Protein AF-A0A7I7MRE1-F1 (afdb_monomer_lite)

Sequence (104 aa):
MRRVVDHVVEHLAAIGVEHIFGVDGANMEDRFDAAHFQSSITAVLAKHEFSAATMADGYGRSGVGPESGLGVVAATSGGGALNPVAGLGESPASTVVASAAGFA

Radius of gyration: 12.89 Å; chains: 1; bounding box: 34×21×40 Å

Organism: NCBI:txid398694

Secondary structure (DSSP, 8-state):
---HHHHHHHHHHHTT--EEEEE--TT-HHHHHHHHT-TT-EEEEESSHHHHHHHHHHHHHHT-SSS----EEEE-STHHHHTTHHHHTT-SS-EEEE------

pLDDT: mean 72.81, std 14.48, range [30.94, 89.06]

Foldseek 3Di:
DDDPLLVVLVVCVVVPAAEEFEADDPLCVVNCVSQVPVPSHDYHHDNAQCVSLLVLQCQQVVCPDPDRHQREYEFEPDPRVVRNCVSCVPHPGYDYDYDHPPDD

Structure (mmCIF, N/CA/C/O backbone):
data_AF-A0A7I7MRE1-F1
#
_entry.id   AF-A0A7I7MRE1-F1
#
loop_
_atom_site.group_PDB
_atom_site.id
_atom_site.type_symbol
_atom_site.label_atom_id
_atom_site.label_alt_id
_atom_site.label_comp_id
_atom_site.label_asym_id
_atom_site.label_entity_id
_atom_site.label_seq_id
_atom_site.pdbx_PDB_ins_code
_atom_site.Cartn_x
_atom_site.Cartn_y
_atom_site.Cartn_z
_atom_site.occupancy
_atom_site.B_iso_or_equiv
_atom_site.auth_seq_id
_atom_site.auth_comp_id
_atom_site.auth_asym_id
_atom_site.auth_atom_id
_atom_site.pdbx_PDB_model_num
ATOM 1 N N . MET A 1 1 ? -19.748 -8.058 -14.086 1.00 59.38 1 MET A N 1
ATOM 2 C CA . MET A 1 1 ? -18.842 -9.194 -13.807 1.00 59.38 1 MET A CA 1
ATOM 3 C C . MET A 1 1 ? -17.829 -8.704 -12.789 1.00 59.38 1 MET A C 1
ATOM 5 O O . MET A 1 1 ? -17.352 -7.595 -12.981 1.00 59.38 1 MET A O 1
ATOM 9 N N . ARG A 1 2 ? -17.574 -9.439 -11.698 1.00 71.00 2 ARG A N 1
ATOM 10 C CA . ARG A 1 2 ? -16.545 -9.045 -10.719 1.00 71.00 2 ARG A CA 1
ATOM 11 C C . ARG A 1 2 ? -15.157 -9.249 -11.323 1.00 71.00 2 ARG A C 1
ATOM 13 O O . ARG A 1 2 ? -14.913 -10.289 -11.935 1.00 71.00 2 ARG A O 1
ATOM 20 N N . ARG A 1 3 ? -14.282 -8.257 -11.174 1.00 81.69 3 ARG A N 1
ATOM 21 C CA . ARG A 1 3 ? -12.880 -8.309 -11.598 1.00 81.69 3 ARG A CA 1
ATOM 22 C C . ARG A 1 3 ? -12.051 -8.980 -10.504 1.00 81.69 3 ARG A C 1
ATOM 24 O O . ARG A 1 3 ? -12.391 -8.922 -9.325 1.00 81.69 3 ARG A O 1
ATOM 31 N N . VAL A 1 4 ? -10.910 -9.560 -10.877 1.00 80.88 4 VAL A N 1
ATOM 32 C CA . VAL A 1 4 ? -9.952 -10.134 -9.909 1.00 80.88 4 VAL A CA 1
ATOM 33 C C . VAL A 1 4 ? -9.538 -9.100 -8.857 1.00 80.88 4 VAL A C 1
ATOM 35 O O . VAL A 1 4 ? -9.392 -9.433 -7.685 1.00 80.88 4 VAL A O 1
ATOM 38 N N . VAL A 1 5 ? -9.406 -7.835 -9.259 1.00 78.56 5 VAL A N 1
ATOM 39 C CA . VAL A 1 5 ? -9.032 -6.743 -8.358 1.00 78.56 5 VAL A CA 1
ATOM 40 C C . VAL A 1 5 ? -10.065 -6.483 -7.259 1.00 78.56 5 VAL A C 1
ATOM 42 O O . VAL A 1 5 ? -9.668 -6.212 -6.130 1.00 78.56 5 VAL A O 1
ATOM 45 N N . ASP A 1 6 ? -11.359 -6.660 -7.539 1.00 83.25 6 ASP A N 1
ATOM 46 C CA . ASP A 1 6 ? -12.418 -6.457 -6.544 1.00 83.25 6 ASP A CA 1
ATOM 47 C C . ASP A 1 6 ? -12.274 -7.494 -5.411 1.00 83.25 6 ASP A C 1
ATOM 49 O O . ASP A 1 6 ? -12.348 -7.163 -4.231 1.00 83.25 6 ASP A O 1
ATOM 53 N N . HIS A 1 7 ? -11.944 -8.744 -5.763 1.00 84.25 7 HIS A N 1
ATOM 54 C CA . HIS A 1 7 ? -11.671 -9.807 -4.790 1.00 84.25 7 HIS A CA 1
ATOM 55 C C . HIS A 1 7 ? -10.412 -9.553 -3.952 1.00 84.25 7 HIS A C 1
ATOM 57 O O . HIS A 1 7 ? -10.395 -9.875 -2.765 1.00 84.25 7 HIS A O 1
ATOM 63 N N . VAL A 1 8 ? -9.363 -8.979 -4.550 1.00 83.69 8 VAL A N 1
ATOM 64 C CA . VAL A 1 8 ? -8.140 -8.611 -3.820 1.00 83.69 8 VAL A CA 1
ATOM 65 C C . VAL A 1 8 ? -8.442 -7.512 -2.804 1.00 83.69 8 VAL A C 1
ATOM 67 O O . VAL A 1 8 ? -8.089 -7.657 -1.638 1.00 83.69 8 VAL A O 1
ATOM 70 N N . VAL A 1 9 ? -9.133 -6.448 -3.219 1.00 83.94 9 VAL A N 1
ATOM 71 C CA . VAL A 1 9 ? -9.500 -5.325 -2.342 1.00 83.94 9 VAL A CA 1
ATOM 72 C C . VAL A 1 9 ? -10.414 -5.789 -1.203 1.00 83.94 9 VAL A C 1
ATOM 74 O O . VAL A 1 9 ? -10.188 -5.429 -0.051 1.00 83.94 9 VAL A O 1
ATOM 77 N N . GLU A 1 10 ? -11.395 -6.649 -1.480 1.00 87.94 10 GLU A N 1
ATOM 78 C CA . GLU A 1 10 ? -12.259 -7.233 -0.445 1.00 87.94 10 GLU A CA 1
ATOM 79 C C . GLU A 1 10 ? -11.496 -8.095 0.560 1.00 87.94 10 GLU A C 1
ATOM 81 O O . GLU A 1 10 ? -11.765 -8.020 1.758 1.00 87.94 10 GLU A O 1
ATOM 86 N N . HIS A 1 11 ? -10.538 -8.899 0.098 1.00 86.69 11 HIS A N 1
ATOM 87 C CA . HIS A 1 11 ? -9.731 -9.713 0.999 1.00 86.69 11 HIS A CA 1
ATOM 88 C C . HIS A 1 11 ? -8.833 -8.850 1.891 1.00 86.69 11 HIS A C 1
ATOM 90 O O . HIS A 1 11 ? -8.763 -9.098 3.091 1.00 86.69 11 HIS A O 1
ATOM 96 N N . LEU A 1 12 ? -8.198 -7.816 1.325 1.00 84.62 12 LEU A N 1
ATOM 97 C CA . LEU A 1 12 ? -7.398 -6.851 2.085 1.00 84.62 12 LEU A CA 1
ATOM 98 C C . LEU A 1 12 ? -8.248 -6.150 3.156 1.00 84.62 12 LEU A C 1
ATOM 100 O O . LEU A 1 12 ? -7.835 -6.072 4.310 1.00 84.62 12 LEU A O 1
ATOM 104 N N . ALA A 1 13 ? -9.465 -5.727 2.807 1.00 86.25 13 ALA A N 1
ATOM 105 C CA . ALA A 1 13 ? -10.397 -5.134 3.763 1.00 86.25 13 ALA A CA 1
ATOM 106 C C . ALA A 1 13 ? -10.761 -6.117 4.889 1.00 86.25 13 ALA A C 1
ATOM 108 O O . ALA A 1 13 ? -10.780 -5.746 6.059 1.00 86.25 13 ALA A O 1
ATOM 109 N N . ALA A 1 14 ? -11.010 -7.386 4.549 1.00 88.12 14 ALA A N 1
ATOM 110 C CA . ALA A 1 14 ? -11.378 -8.418 5.516 1.00 88.12 14 ALA A CA 1
ATOM 111 C C . ALA A 1 14 ? -10.265 -8.743 6.527 1.00 88.12 14 ALA A C 1
ATOM 113 O O . ALA A 1 14 ? -10.573 -9.161 7.641 1.00 88.12 14 ALA A O 1
ATOM 114 N N . ILE A 1 15 ? -8.992 -8.549 6.162 1.00 85.06 15 ILE A N 1
ATOM 115 C CA . ILE A 1 15 ? -7.843 -8.728 7.067 1.00 85.06 15 ILE A CA 1
ATOM 116 C C . ILE A 1 15 ? -7.445 -7.434 7.800 1.00 85.06 15 ILE A C 1
ATOM 118 O O . ILE A 1 15 ? -6.396 -7.400 8.436 1.00 85.06 15 ILE A O 1
ATOM 122 N N . GLY A 1 16 ? -8.261 -6.377 7.709 1.00 83.62 16 GLY A N 1
ATOM 123 C CA . GLY A 1 16 ? -8.054 -5.126 8.443 1.00 83.62 16 GLY A CA 1
ATOM 124 C C . GLY A 1 16 ? -7.134 -4.113 7.759 1.00 83.62 16 GLY A C 1
ATOM 125 O O . GLY A 1 16 ? -6.656 -3.193 8.414 1.00 83.62 16 GLY A O 1
ATOM 126 N N . VAL A 1 17 ? -6.866 -4.245 6.454 1.00 85.44 17 VAL A N 1
ATOM 127 C CA . VAL A 1 17 ? -6.151 -3.195 5.712 1.00 85.44 17 VAL A CA 1
ATOM 128 C C . VAL A 1 17 ? -7.071 -1.999 5.509 1.00 85.44 17 VAL A C 1
ATOM 130 O O . VAL A 1 17 ? -8.147 -2.127 4.929 1.00 85.44 17 VAL A O 1
ATOM 133 N N . GLU A 1 18 ? -6.590 -0.827 5.911 1.00 86.88 18 GLU A N 1
ATOM 134 C CA . GLU A 1 18 ? -7.302 0.444 5.750 1.00 86.88 18 GLU A CA 1
ATOM 135 C C . GLU A 1 18 ? -6.715 1.319 4.634 1.00 86.88 18 GLU A C 1
ATOM 137 O O . GLU A 1 18 ? -7.415 2.167 4.087 1.00 86.88 18 GLU A O 1
ATOM 142 N N . HIS A 1 19 ? -5.434 1.140 4.285 1.00 87.38 19 HIS A N 1
ATOM 143 C CA . HIS A 1 19 ? -4.723 2.018 3.353 1.00 87.38 19 HIS A CA 1
ATOM 144 C C . HIS A 1 19 ? -3.924 1.235 2.309 1.00 87.38 19 HIS A C 1
ATOM 146 O O . HIS A 1 19 ? -3.166 0.322 2.638 1.00 87.38 19 HIS A O 1
ATOM 152 N N . ILE A 1 20 ? -4.052 1.643 1.044 1.00 87.12 20 ILE A N 1
ATOM 153 C CA . ILE A 1 20 ? -3.246 1.139 -0.075 1.00 87.12 20 ILE A CA 1
ATOM 154 C C . ILE A 1 20 ? -2.490 2.314 -0.693 1.00 87.12 20 ILE A C 1
ATOM 156 O O . ILE A 1 20 ? -3.104 3.247 -1.205 1.00 87.12 20 ILE A O 1
ATOM 160 N N . PHE A 1 21 ? -1.161 2.257 -0.682 1.00 87.81 21 PHE A N 1
ATOM 161 C CA . PHE A 1 21 ? -0.289 3.286 -1.248 1.00 87.81 21 PHE A CA 1
ATOM 162 C C . PHE A 1 21 ? 0.176 2.875 -2.643 1.00 87.81 21 PHE A C 1
ATOM 164 O O . PHE A 1 21 ? 0.640 1.756 -2.839 1.00 87.81 21 PHE A O 1
ATOM 171 N N . GLY A 1 22 ? 0.099 3.759 -3.632 1.00 86.12 22 GLY A N 1
ATOM 172 C CA . GLY A 1 22 ? 0.529 3.423 -4.991 1.00 86.12 22 GLY A CA 1
ATOM 173 C C . GLY A 1 22 ? 0.737 4.647 -5.864 1.00 86.12 22 GLY A C 1
ATOM 174 O O . GLY A 1 22 ? 0.45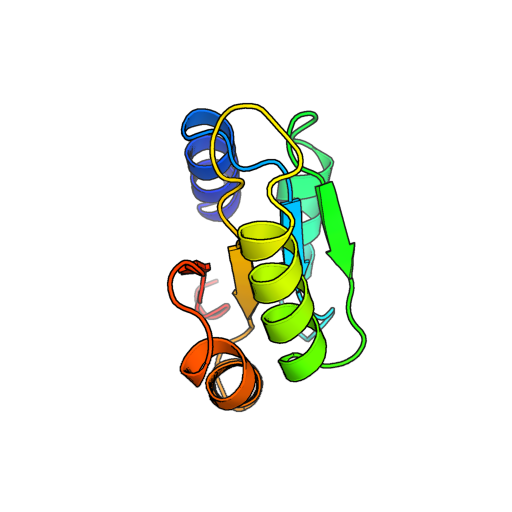0 5.765 -5.453 1.00 86.12 22 GLY A O 1
ATOM 175 N N . VAL A 1 23 ? 1.245 4.444 -7.075 1.00 82.31 23 VAL A N 1
ATOM 176 C CA . VAL A 1 23 ? 1.438 5.512 -8.065 1.00 82.31 23 VAL A CA 1
ATOM 177 C C . VAL A 1 23 ? 0.480 5.313 -9.216 1.00 82.31 23 VAL A C 1
ATOM 179 O O . VAL A 1 23 ? 0.397 4.215 -9.755 1.00 82.31 23 VAL A O 1
ATOM 182 N N . ASP A 1 24 ? -0.203 6.376 -9.620 1.00 73.69 24 ASP A N 1
ATOM 183 C CA . ASP A 1 24 ? -0.994 6.338 -10.843 1.00 73.69 24 ASP A CA 1
ATOM 184 C C . ASP A 1 24 ? -0.079 6.143 -12.064 1.00 73.69 24 ASP A C 1
ATOM 186 O O . ASP A 1 24 ? 0.843 6.926 -12.311 1.00 73.69 24 ASP A O 1
ATOM 190 N N . GLY A 1 25 ? -0.307 5.061 -12.799 1.00 65.44 25 GLY A N 1
ATOM 191 C CA . GLY A 1 25 ? 0.493 4.632 -13.938 1.00 65.44 25 GLY A CA 1
ATOM 192 C C . GLY A 1 25 ? -0.366 3.870 -14.939 1.00 65.44 25 GLY A C 1
ATOM 193 O O . GLY A 1 25 ? -1.518 3.535 -14.659 1.00 65.44 25 GLY A O 1
ATOM 194 N N . ALA A 1 26 ? 0.197 3.574 -16.114 1.00 56.88 26 ALA A N 1
ATOM 195 C CA . ALA A 1 26 ? -0.516 2.832 -17.150 1.00 56.88 26 ALA A CA 1
ATOM 196 C C . ALA A 1 26 ? -1.092 1.522 -16.576 1.00 56.88 26 ALA A C 1
ATOM 198 O O . ALA A 1 26 ? -0.359 0.703 -16.017 1.00 56.88 26 ALA A O 1
ATOM 199 N N . ASN A 1 27 ? -2.407 1.346 -16.725 1.00 61.88 27 ASN A N 1
ATOM 200 C CA . ASN A 1 27 ? -3.180 0.177 -16.300 1.00 61.88 27 ASN A CA 1
ATOM 201 C C . ASN A 1 27 ? -3.410 0.043 -14.774 1.00 61.88 27 ASN A C 1
ATOM 203 O O . ASN A 1 27 ? -3.514 -1.077 -14.260 1.00 61.88 27 ASN A O 1
ATOM 207 N N . MET A 1 28 ? -3.494 1.155 -14.031 1.00 65.25 28 MET A N 1
ATOM 208 C CA . MET A 1 28 ? -3.818 1.136 -12.593 1.00 65.25 28 MET A CA 1
ATOM 209 C C . MET A 1 28 ? -5.253 1.572 -12.248 1.00 65.25 28 MET A C 1
ATOM 211 O O . MET A 1 28 ? -5.673 1.435 -11.097 1.00 65.25 28 MET A O 1
ATOM 215 N N . GLU A 1 29 ? -6.020 2.009 -13.248 1.00 69.62 29 GLU A N 1
ATOM 216 C CA . GLU A 1 29 ? -7.387 2.532 -13.112 1.00 69.62 29 GLU A CA 1
ATOM 217 C C . GLU A 1 29 ? -8.324 1.548 -12.396 1.00 69.62 29 GLU A C 1
ATOM 219 O O . GLU A 1 29 ? -8.976 1.919 -11.424 1.00 69.62 29 GLU A O 1
ATOM 224 N N . ASP A 1 30 ? -8.292 0.265 -12.769 1.00 67.38 30 ASP A N 1
ATOM 225 C CA . ASP A 1 30 ? -9.138 -0.773 -12.163 1.00 67.38 30 ASP A CA 1
ATOM 226 C C . ASP A 1 30 ? -8.911 -0.958 -10.650 1.00 67.38 30 ASP A C 1
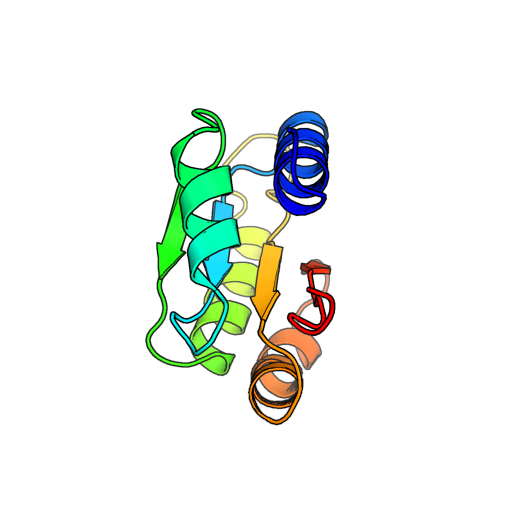ATOM 228 O O . ASP A 1 30 ? -9.820 -1.366 -9.929 1.00 67.38 30 ASP A O 1
ATOM 232 N N . ARG A 1 31 ? -7.703 -0.669 -10.144 1.00 67.75 31 ARG A N 1
ATOM 233 C CA . ARG A 1 31 ? -7.371 -0.810 -8.714 1.00 67.75 31 ARG A CA 1
ATOM 234 C C . ARG A 1 31 ? -7.878 0.352 -7.888 1.00 67.75 31 ARG A C 1
ATOM 236 O O . ARG A 1 31 ? -8.425 0.128 -6.811 1.00 67.75 31 ARG A O 1
ATOM 243 N N . PHE A 1 32 ? -7.679 1.571 -8.378 1.00 69.31 32 PHE A N 1
ATOM 244 C CA . PHE A 1 32 ? -8.208 2.751 -7.708 1.00 69.31 32 PHE A CA 1
ATOM 245 C C . PHE A 1 32 ? -9.728 2.764 -7.755 1.00 69.31 32 PHE A C 1
ATOM 247 O O . PHE A 1 32 ? -10.346 3.107 -6.758 1.00 69.31 32 PHE A O 1
ATOM 254 N N . ASP A 1 33 ? -10.316 2.294 -8.852 1.00 78.06 33 ASP A N 1
ATOM 255 C CA . ASP A 1 33 ? -11.754 2.105 -8.992 1.00 78.06 33 ASP A CA 1
ATOM 256 C C . ASP A 1 33 ? -12.298 1.067 -7.990 1.00 78.06 33 ASP A C 1
ATOM 258 O O . ASP A 1 33 ? -13.210 1.360 -7.220 1.00 78.06 33 ASP A O 1
ATOM 262 N N . ALA A 1 34 ? -11.680 -0.116 -7.890 1.00 76.31 34 ALA A N 1
ATOM 263 C CA . ALA A 1 34 ? -12.079 -1.129 -6.907 1.00 76.31 34 ALA A CA 1
ATOM 264 C C . ALA A 1 34 ? -11.918 -0.656 -5.448 1.00 76.31 34 ALA A C 1
ATOM 266 O O . ALA A 1 34 ? -12.795 -0.897 -4.620 1.00 76.31 34 ALA A O 1
ATOM 267 N N . ALA A 1 35 ? -10.820 0.039 -5.130 1.00 76.00 35 ALA A N 1
ATOM 268 C CA . ALA A 1 35 ? -10.611 0.629 -3.809 1.00 76.00 35 ALA A CA 1
ATOM 269 C C . ALA A 1 35 ? -11.607 1.763 -3.523 1.00 76.00 35 ALA A C 1
ATOM 271 O O . ALA A 1 35 ? -12.102 1.866 -2.407 1.00 76.00 35 ALA A O 1
ATOM 272 N N . HIS A 1 36 ? -11.956 2.570 -4.527 1.00 79.94 36 HIS A N 1
ATOM 273 C CA . HIS A 1 36 ? -12.943 3.641 -4.400 1.00 79.94 36 HIS A CA 1
ATOM 274 C C . HIS A 1 36 ? -14.327 3.112 -4.002 1.00 79.94 36 HIS A C 1
ATOM 276 O O . HIS A 1 36 ? -15.031 3.752 -3.223 1.00 79.94 36 HIS A O 1
ATOM 282 N N . PHE A 1 37 ? -14.704 1.927 -4.489 1.00 82.00 37 PHE A N 1
ATOM 283 C CA . PHE A 1 37 ? -15.971 1.287 -4.133 1.00 82.00 37 PHE A CA 1
ATOM 284 C C . PHE A 1 37 ? -15.938 0.491 -2.817 1.00 82.00 37 PHE A C 1
ATOM 286 O O . PHE A 1 37 ? -16.993 0.036 -2.371 1.00 82.00 37 PHE A O 1
ATOM 293 N N . GLN A 1 38 ? -14.779 0.343 -2.165 1.00 84.56 38 GLN A N 1
ATOM 294 C CA . GLN A 1 38 ? -14.652 -0.317 -0.864 1.00 84.56 38 GLN A CA 1
ATOM 295 C C . GLN A 1 38 ? -14.469 0.715 0.256 1.00 84.56 38 GLN A C 1
ATOM 297 O O . GLN A 1 38 ? -13.365 1.175 0.520 1.00 84.56 38 GLN A O 1
ATOM 302 N N . SER A 1 39 ? -15.545 1.041 0.976 1.00 85.06 39 SER A N 1
ATOM 303 C CA . SER A 1 39 ? -15.564 2.133 1.965 1.00 85.06 39 SER A CA 1
ATOM 304 C C . SER A 1 39 ? -14.602 1.974 3.147 1.00 85.06 39 SER A C 1
ATOM 306 O O . SER A 1 39 ? -14.327 2.953 3.835 1.00 85.06 39 SER A O 1
ATOM 308 N N . SER A 1 40 ? -14.131 0.756 3.426 1.00 86.12 40 SER A N 1
ATOM 309 C CA . SER A 1 40 ? -13.160 0.490 4.495 1.00 86.12 40 SER A CA 1
ATOM 310 C C . SER A 1 40 ? -11.701 0.658 4.060 1.00 86.12 40 SER A C 1
ATOM 312 O O . SER A 1 40 ? -10.816 0.535 4.900 1.00 86.12 40 SER A O 1
ATOM 314 N N . ILE A 1 41 ? -11.436 0.906 2.771 1.00 87.19 41 ILE A N 1
ATOM 315 C CA . ILE A 1 41 ? -10.090 1.092 2.223 1.00 87.19 41 ILE A CA 1
ATOM 316 C C . ILE A 1 41 ? -9.966 2.489 1.621 1.00 87.19 41 ILE A C 1
ATOM 318 O O . ILE A 1 41 ? -10.787 2.928 0.823 1.00 87.19 41 ILE A O 1
ATOM 322 N N . THR A 1 42 ? -8.867 3.164 1.942 1.00 87.94 42 THR A N 1
ATOM 323 C CA . THR A 1 42 ? -8.454 4.414 1.310 1.00 87.94 42 THR A CA 1
ATOM 324 C C . THR A 1 42 ? -7.246 4.166 0.416 1.00 87.94 42 THR A C 1
ATOM 326 O O . THR A 1 42 ? -6.184 3.739 0.871 1.00 87.94 42 THR A O 1
ATOM 329 N N . ALA A 1 43 ? -7.385 4.468 -0.873 1.00 87.81 43 ALA A N 1
ATOM 330 C CA . ALA A 1 43 ? -6.253 4.469 -1.788 1.00 87.81 43 ALA A CA 1
ATOM 331 C C . ALA A 1 43 ? -5.527 5.822 -1.744 1.00 87.81 43 ALA A C 1
ATOM 333 O O . ALA A 1 43 ? -6.141 6.877 -1.904 1.00 87.81 43 ALA A O 1
ATOM 334 N N . VAL A 1 44 ? -4.210 5.790 -1.547 1.00 89.06 44 VAL A N 1
ATOM 335 C CA . VAL A 1 44 ? -3.357 6.973 -1.424 1.00 89.06 44 VAL A CA 1
ATOM 336 C C . VAL A 1 44 ? -2.373 7.017 -2.585 1.00 89.06 44 VAL A C 1
ATOM 338 O O . VAL A 1 44 ? -1.550 6.118 -2.771 1.00 89.06 44 VAL A O 1
ATOM 341 N N . LEU A 1 45 ? -2.457 8.096 -3.359 1.00 88.19 45 LEU A N 1
ATOM 342 C CA . LEU A 1 45 ? -1.628 8.317 -4.534 1.00 88.19 45 LEU A CA 1
ATOM 343 C C . LEU A 1 45 ? -0.313 9.009 -4.175 1.00 88.19 45 LEU A C 1
ATOM 345 O O . LEU A 1 45 ? -0.292 10.136 -3.682 1.00 88.19 45 LEU A O 1
ATOM 349 N N . ALA A 1 46 ? 0.791 8.344 -4.493 1.00 87.06 46 ALA A N 1
ATOM 350 C CA . ALA A 1 46 ? 2.131 8.897 -4.486 1.00 87.06 46 ALA A CA 1
ATOM 351 C C . ALA A 1 46 ? 2.560 9.286 -5.906 1.00 87.06 46 ALA A C 1
ATOM 353 O O . ALA A 1 46 ? 2.053 8.779 -6.906 1.00 87.06 46 ALA A O 1
ATOM 354 N N . LYS A 1 47 ? 3.547 10.181 -6.003 1.00 86.50 47 LYS A N 1
ATOM 355 C CA . LYS A 1 47 ? 4.101 10.611 -7.296 1.00 86.50 47 LYS A CA 1
ATOM 356 C C . LYS A 1 47 ? 5.133 9.633 -7.872 1.00 86.50 47 LYS A C 1
ATOM 358 O O . LYS A 1 47 ? 5.410 9.690 -9.064 1.00 86.50 47 LYS A O 1
ATOM 363 N N . HIS A 1 48 ? 5.720 8.789 -7.025 1.00 86.50 48 HIS A N 1
ATOM 364 C CA . HIS A 1 48 ? 6.800 7.866 -7.368 1.00 86.50 48 HIS A CA 1
ATOM 365 C C . HIS A 1 48 ? 6.721 6.609 -6.493 1.00 86.50 48 HIS A C 1
ATOM 367 O O . HIS A 1 48 ? 6.312 6.690 -5.332 1.00 86.50 48 HIS A O 1
ATOM 373 N N . GLU A 1 49 ? 7.099 5.442 -7.022 1.00 84.62 49 GLU A N 1
ATOM 374 C CA . GLU A 1 49 ? 6.805 4.160 -6.367 1.00 84.62 49 GLU A CA 1
ATOM 375 C C . GLU A 1 49 ? 7.655 3.960 -5.112 1.00 84.62 49 GLU A C 1
ATOM 377 O O . GLU A 1 49 ? 7.195 3.384 -4.130 1.00 84.62 49 GLU A O 1
ATOM 382 N N . PHE A 1 50 ? 8.860 4.534 -5.101 1.00 85.56 50 PHE A N 1
ATOM 383 C CA . PHE A 1 50 ? 9.665 4.650 -3.885 1.00 85.56 50 PHE A CA 1
ATOM 384 C C . PHE A 1 50 ? 8.913 5.385 -2.764 1.00 85.56 50 PHE A C 1
ATOM 386 O O . PHE A 1 50 ? 8.927 4.941 -1.622 1.00 85.56 50 PHE A O 1
ATOM 393 N N . SER A 1 51 ? 8.217 6.481 -3.082 1.00 87.81 51 SER A N 1
ATOM 394 C CA . SER A 1 51 ? 7.433 7.227 -2.094 1.00 87.81 51 SER A CA 1
ATOM 395 C C . SER A 1 51 ? 6.236 6.417 -1.599 1.00 87.81 51 SER A C 1
ATOM 397 O O . SER A 1 51 ? 5.944 6.434 -0.411 1.00 87.81 51 SER A O 1
ATOM 399 N N . ALA A 1 52 ? 5.568 5.666 -2.480 1.00 86.69 52 ALA A N 1
ATOM 400 C CA . ALA A 1 52 ? 4.490 4.766 -2.068 1.00 86.69 52 ALA A CA 1
ATOM 401 C C . ALA A 1 52 ? 4.993 3.697 -1.078 1.00 86.69 52 ALA A C 1
ATOM 403 O O . ALA A 1 52 ? 4.340 3.433 -0.070 1.00 86.69 52 ALA A O 1
ATOM 404 N N . ALA A 1 53 ? 6.180 3.131 -1.327 1.00 84.50 53 ALA A N 1
ATOM 405 C CA . ALA A 1 53 ? 6.805 2.159 -0.432 1.00 84.50 53 ALA A CA 1
ATOM 406 C C . ALA A 1 53 ? 7.158 2.756 0.938 1.00 84.50 53 ALA A C 1
ATOM 408 O O . ALA A 1 53 ? 6.845 2.156 1.963 1.00 84.50 53 ALA A O 1
ATOM 409 N N . THR A 1 54 ? 7.759 3.949 0.979 1.00 86.19 54 THR A N 1
ATOM 410 C CA . THR A 1 54 ? 8.116 4.590 2.255 1.00 86.19 54 THR A CA 1
ATOM 411 C C . THR A 1 54 ? 6.892 5.062 3.039 1.00 86.19 54 THR A C 1
ATOM 413 O O . THR A 1 54 ? 6.915 5.039 4.267 1.00 86.19 54 THR A O 1
ATOM 416 N N . MET A 1 55 ? 5.798 5.433 2.365 1.00 87.50 55 MET A N 1
ATOM 417 C CA . MET A 1 55 ? 4.515 5.714 3.020 1.00 87.50 55 MET A CA 1
ATOM 418 C C . MET A 1 55 ? 3.917 4.457 3.658 1.00 87.50 55 MET A C 1
ATOM 420 O O . MET A 1 55 ? 3.482 4.520 4.806 1.00 87.50 55 MET A O 1
ATOM 424 N N . ALA A 1 56 ? 3.942 3.321 2.953 1.00 84.75 56 ALA A N 1
ATOM 425 C CA . ALA A 1 56 ? 3.480 2.043 3.493 1.00 84.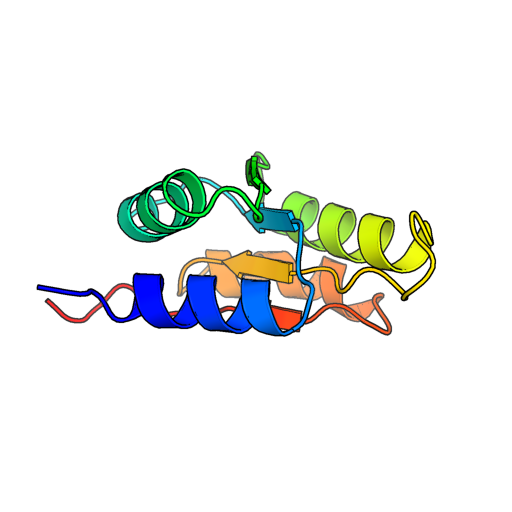75 56 ALA A CA 1
ATOM 426 C C . ALA A 1 56 ? 4.316 1.601 4.706 1.00 84.75 56 ALA A C 1
ATOM 428 O O . ALA A 1 56 ? 3.759 1.179 5.719 1.00 84.75 56 ALA A O 1
ATOM 429 N N . ASP A 1 57 ? 5.642 1.753 4.634 1.00 84.06 57 ASP A N 1
ATOM 430 C CA . ASP A 1 57 ? 6.538 1.471 5.758 1.00 84.06 57 ASP A CA 1
ATOM 431 C C . ASP A 1 57 ? 6.274 2.403 6.953 1.00 84.06 57 ASP A C 1
ATOM 433 O O . ASP A 1 57 ? 6.104 1.947 8.084 1.00 84.06 57 ASP A O 1
ATOM 437 N N . GLY A 1 58 ? 6.166 3.711 6.703 1.00 82.69 58 GLY A N 1
ATOM 438 C CA . GLY A 1 58 ? 5.844 4.699 7.729 1.00 82.69 58 GLY A CA 1
ATOM 439 C C . GLY A 1 58 ? 4.500 4.426 8.405 1.00 82.69 58 GLY A C 1
ATOM 440 O O . GLY A 1 58 ? 4.415 4.495 9.630 1.00 82.69 58 GLY A O 1
ATOM 441 N N . TYR A 1 59 ? 3.476 4.048 7.632 1.00 83.06 59 TYR A N 1
ATOM 442 C CA . TYR A 1 59 ? 2.162 3.671 8.154 1.00 83.06 59 TYR A CA 1
ATOM 443 C C . TYR A 1 59 ? 2.268 2.463 9.092 1.00 83.06 59 TYR A C 1
ATOM 445 O O . TYR A 1 59 ? 1.858 2.562 10.250 1.00 83.06 59 TYR A O 1
ATOM 453 N N . GLY A 1 60 ? 2.940 1.390 8.658 1.00 77.81 60 GLY A N 1
ATOM 454 C CA . GLY A 1 60 ? 3.149 0.199 9.488 1.00 77.81 60 GLY A CA 1
ATOM 455 C C . GLY A 1 60 ? 3.944 0.450 10.770 1.00 77.81 60 GLY A C 1
ATOM 456 O O . GLY A 1 60 ? 3.674 -0.169 11.798 1.00 77.81 60 GLY A O 1
ATOM 457 N N . ARG A 1 61 ? 4.885 1.402 10.755 1.00 76.50 61 ARG A N 1
ATOM 458 C CA . ARG A 1 61 ? 5.662 1.794 11.946 1.00 76.50 61 ARG A CA 1
ATOM 459 C C . ARG A 1 61 ? 4.928 2.747 12.880 1.00 76.50 61 ARG A C 1
ATOM 461 O O . ARG A 1 61 ? 5.193 2.735 14.078 1.00 76.50 61 ARG A O 1
ATOM 468 N N . SER A 1 62 ? 4.064 3.603 12.338 1.00 73.94 62 SER A N 1
ATOM 469 C CA . SER A 1 62 ? 3.418 4.680 13.094 1.00 73.94 62 SER A CA 1
ATOM 470 C C . SER A 1 62 ? 2.447 4.180 14.167 1.00 73.94 62 SER A C 1
ATOM 472 O O . SER A 1 62 ? 2.131 4.932 15.086 1.00 73.94 62 SER A O 1
ATOM 474 N N . GLY A 1 63 ? 2.014 2.915 14.088 1.00 58.53 63 GLY A N 1
ATOM 475 C CA . GLY A 1 63 ? 1.203 2.276 15.127 1.00 58.53 63 GLY A CA 1
ATOM 476 C C . GLY A 1 63 ? -0.143 2.966 15.363 1.00 58.53 63 GLY A C 1
ATOM 477 O O . GLY A 1 63 ? -0.656 2.947 16.480 1.00 58.53 63 GLY A O 1
ATOM 478 N N . VAL A 1 64 ? -0.698 3.627 14.342 1.00 54.53 64 VAL A N 1
ATOM 479 C CA . VAL A 1 64 ? -1.990 4.310 14.449 1.00 54.53 64 VAL A CA 1
ATOM 480 C C . VAL A 1 64 ? -3.096 3.250 14.438 1.00 54.53 64 VAL A C 1
ATOM 482 O O . VAL A 1 64 ? -3.489 2.778 13.380 1.00 54.53 64 VAL A O 1
ATOM 485 N N . GLY A 1 65 ? -3.566 2.867 15.629 1.00 51.22 65 GLY A N 1
ATOM 486 C CA . GLY A 1 65 ? -4.653 1.899 15.838 1.00 51.22 65 GLY A CA 1
ATOM 487 C C . GLY A 1 65 ? -4.230 0.653 16.640 1.00 51.22 65 GLY A C 1
ATOM 488 O O . GLY A 1 65 ? -3.044 0.338 16.701 1.00 51.22 65 GLY A O 1
ATOM 489 N N . PRO A 1 66 ? -5.173 -0.041 17.313 1.00 42.62 66 PRO A N 1
ATOM 490 C CA . PRO A 1 66 ? -4.876 -1.106 18.284 1.00 42.62 66 PRO A CA 1
ATOM 491 C C . PRO A 1 66 ? -4.313 -2.409 17.685 1.00 42.62 66 PRO A C 1
ATOM 493 O O . PRO A 1 66 ? -3.819 -3.248 18.436 1.00 42.62 66 PRO A O 1
ATOM 496 N N . GLU A 1 67 ? -4.331 -2.568 16.362 1.00 54.44 67 GLU A N 1
ATOM 497 C CA . GLU A 1 67 ? -3.706 -3.673 15.634 1.00 54.44 67 GLU A CA 1
ATOM 498 C C . GLU A 1 67 ? -2.736 -3.055 14.624 1.00 54.44 67 GLU A C 1
ATOM 500 O O . GLU A 1 67 ? -3.072 -2.087 13.951 1.00 54.44 67 GLU A O 1
ATOM 505 N N . SER A 1 68 ? -1.494 -3.521 14.582 1.00 53.66 68 SER A N 1
ATOM 506 C CA . SER A 1 68 ? -0.408 -2.894 13.821 1.00 53.66 68 SER A CA 1
ATOM 507 C C . SER A 1 68 ? -0.792 -2.777 12.339 1.00 53.66 68 SER A C 1
ATOM 509 O O . SER A 1 68 ? -0.879 -3.785 11.643 1.00 53.66 68 SER A O 1
ATOM 511 N N . GLY A 1 69 ? -1.059 -1.552 11.875 1.00 64.81 69 GLY A N 1
ATOM 512 C CA . GLY A 1 69 ? -1.640 -1.296 10.557 1.00 64.81 69 GLY A CA 1
ATOM 513 C C . GLY A 1 69 ? -0.766 -1.841 9.433 1.00 64.81 69 GLY A C 1
ATOM 514 O O . GLY A 1 69 ? 0.330 -1.346 9.186 1.00 64.81 69 GLY A O 1
ATOM 515 N N . LEU A 1 70 ? -1.233 -2.879 8.744 1.00 75.00 70 LEU A N 1
ATOM 516 C CA . LEU A 1 70 ? -0.483 -3.496 7.657 1.00 75.00 70 LEU A CA 1
ATOM 517 C C . LEU A 1 70 ? -0.340 -2.496 6.498 1.00 75.00 70 LEU A C 1
ATOM 519 O O . LEU A 1 70 ? -1.323 -2.096 5.876 1.00 75.00 70 LEU A O 1
ATOM 523 N N . GLY A 1 71 ? 0.896 -2.081 6.213 1.00 74.88 71 GLY A N 1
ATOM 524 C CA . GLY A 1 71 ? 1.202 -1.194 5.094 1.00 74.88 71 GLY A CA 1
ATOM 525 C C . GLY A 1 71 ? 1.155 -1.953 3.768 1.00 74.88 71 GLY A C 1
ATOM 526 O O . GLY A 1 71 ? 1.970 -2.852 3.541 1.00 74.88 71 GLY A O 1
ATOM 527 N N . VAL A 1 72 ? 0.227 -1.581 2.881 1.00 83.69 72 VAL A N 1
ATOM 528 C CA . VAL A 1 72 ? 0.105 -2.170 1.538 1.00 83.69 72 VAL A CA 1
ATOM 529 C C . VAL A 1 72 ? 0.625 -1.205 0.484 1.00 83.69 72 VAL A C 1
ATOM 531 O O . VAL A 1 72 ? 0.149 -0.074 0.387 1.00 83.69 72 VAL A O 1
ATOM 534 N N . VAL A 1 73 ? 1.549 -1.678 -0.356 1.00 84.75 73 VAL A N 1
ATOM 535 C CA . VAL A 1 73 ? 1.963 -0.958 -1.566 1.00 84.75 73 VAL A CA 1
ATOM 536 C C . VAL A 1 73 ? 1.441 -1.659 -2.823 1.00 84.75 73 VAL A C 1
ATOM 538 O O . VAL A 1 73 ? 1.583 -2.875 -2.983 1.00 84.75 73 VAL A O 1
ATOM 541 N N . ALA A 1 74 ? 0.841 -0.887 -3.726 1.00 81.88 74 ALA A N 1
ATOM 542 C CA . ALA A 1 74 ? 0.415 -1.318 -5.050 1.00 81.88 74 ALA A CA 1
ATOM 543 C C . ALA A 1 74 ? 1.375 -0.762 -6.110 1.00 81.88 74 ALA A C 1
ATOM 545 O O . ALA A 1 74 ? 1.586 0.449 -6.203 1.00 81.88 74 ALA A O 1
ATOM 546 N N . ALA A 1 75 ? 1.937 -1.657 -6.921 1.00 74.12 75 ALA A N 1
ATOM 547 C CA . ALA A 1 75 ? 2.875 -1.320 -7.987 1.00 74.12 75 ALA A CA 1
ATOM 548 C C . ALA A 1 75 ? 2.479 -1.987 -9.312 1.00 74.12 75 ALA A C 1
ATOM 550 O O . ALA A 1 75 ? 1.910 -3.086 -9.335 1.00 74.12 75 ALA A O 1
ATOM 551 N N . THR A 1 76 ? 2.794 -1.318 -10.422 1.00 70.94 76 THR A N 1
ATOM 552 C CA . THR A 1 76 ? 2.624 -1.856 -11.778 1.00 70.94 76 THR A CA 1
ATOM 553 C C . THR A 1 76 ? 3.799 -2.774 -12.135 1.00 70.94 76 THR A C 1
ATOM 555 O O . THR A 1 76 ? 4.862 -2.711 -11.522 1.00 70.94 76 THR A O 1
ATOM 558 N N . SER A 1 77 ? 3.629 -3.670 -13.110 1.00 68.88 77 SER A N 1
ATOM 559 C CA . SER A 1 77 ? 4.723 -4.523 -13.598 1.00 68.88 77 SER A CA 1
ATOM 560 C C . SER A 1 77 ? 5.835 -3.721 -14.296 1.00 68.88 77 SER A C 1
ATOM 562 O O . SER A 1 77 ? 5.615 -2.610 -14.766 1.00 68.88 77 SER A O 1
ATOM 564 N N . GLY A 1 78 ? 7.023 -4.313 -14.457 1.00 68.31 78 GLY A N 1
ATOM 565 C CA . GLY A 1 78 ? 8.150 -3.666 -15.142 1.00 68.31 78 GLY A CA 1
ATOM 566 C C . GLY A 1 78 ? 8.930 -2.731 -14.216 1.00 68.31 78 GLY A C 1
ATOM 567 O O . GLY A 1 78 ? 9.153 -3.071 -13.057 1.00 68.31 78 GLY A O 1
ATOM 568 N N . GLY A 1 79 ? 9.360 -1.562 -14.707 1.00 63.62 79 GLY A N 1
ATOM 569 C CA . GLY A 1 79 ? 10.141 -0.603 -13.906 1.00 63.62 79 GLY A CA 1
ATOM 570 C C . GLY A 1 79 ? 9.440 -0.181 -12.607 1.00 63.62 79 GLY A C 1
ATOM 571 O O . GLY A 1 79 ? 10.082 -0.111 -11.560 1.00 63.62 79 GLY A O 1
ATOM 572 N N . GLY A 1 80 ? 8.111 -0.033 -12.643 1.00 63.41 80 GLY A N 1
ATOM 573 C CA . GLY A 1 80 ? 7.293 0.304 -11.475 1.00 63.41 80 GLY A CA 1
ATOM 574 C C . GLY A 1 80 ? 7.295 -0.757 -10.368 1.00 63.41 80 GLY A C 1
ATOM 575 O O . GLY A 1 80 ? 7.075 -0.415 -9.214 1.00 63.41 80 GLY A O 1
ATOM 576 N N . ALA A 1 81 ? 7.617 -2.021 -10.668 1.00 71.06 81 ALA A N 1
ATOM 577 C CA . ALA A 1 81 ? 7.751 -3.080 -9.662 1.00 71.06 81 ALA A CA 1
ATOM 578 C C . ALA A 1 81 ? 9.134 -3.087 -8.991 1.00 71.06 81 ALA A C 1
ATOM 580 O O . ALA A 1 81 ? 9.277 -3.604 -7.885 1.00 71.06 81 ALA A O 1
ATOM 581 N N . LEU A 1 82 ? 10.152 -2.521 -9.650 1.00 72.19 82 LEU A N 1
ATOM 582 C CA . LEU A 1 82 ? 11.526 -2.457 -9.141 1.00 72.19 82 LEU A CA 1
ATOM 583 C C . LEU A 1 82 ? 11.761 -1.211 -8.279 1.00 72.19 82 LEU A C 1
ATOM 585 O O . LEU A 1 82 ? 12.463 -1.275 -7.273 1.00 72.19 82 LEU A O 1
ATOM 589 N N . ASN A 1 83 ? 11.130 -0.091 -8.629 1.00 74.62 83 ASN A N 1
ATOM 590 C CA . ASN A 1 83 ? 11.237 1.183 -7.910 1.00 74.62 83 ASN A CA 1
ATOM 591 C C . ASN A 1 83 ? 10.852 1.138 -6.404 1.00 74.62 83 ASN A C 1
ATOM 593 O O . ASN A 1 83 ? 11.502 1.830 -5.617 1.00 74.62 83 ASN A O 1
ATOM 597 N N . PRO A 1 84 ? 9.854 0.345 -5.953 1.00 68.94 84 PRO A N 1
ATOM 598 C CA . PRO A 1 84 ? 9.521 0.197 -4.539 1.00 68.94 84 PRO A CA 1
ATOM 599 C C . PRO A 1 84 ? 10.546 -0.631 -3.747 1.00 68.94 84 PRO A C 1
ATOM 601 O O . PRO A 1 84 ? 10.603 -0.500 -2.527 1.00 68.94 84 PRO A O 1
ATOM 604 N N . VAL A 1 85 ? 11.363 -1.475 -4.398 1.00 75.06 85 VAL A N 1
ATOM 605 C CA . VAL A 1 85 ? 12.228 -2.471 -3.726 1.00 75.06 85 VAL A CA 1
ATOM 606 C C . VAL A 1 85 ? 13.179 -1.826 -2.721 1.00 75.06 85 VAL A C 1
ATOM 608 O O . VAL A 1 85 ? 13.340 -2.342 -1.619 1.00 75.06 85 VAL A O 1
ATOM 611 N N . ALA A 1 86 ? 13.770 -0.679 -3.063 1.00 72.75 86 ALA A N 1
ATOM 612 C CA . ALA A 1 86 ? 14.663 0.037 -2.154 1.00 72.75 86 ALA A CA 1
ATOM 613 C C . ALA A 1 86 ? 13.939 0.548 -0.894 1.00 72.75 86 ALA A C 1
ATOM 615 O O . ALA A 1 86 ? 14.499 0.480 0.193 1.00 72.75 86 ALA A O 1
ATOM 616 N N . GLY A 1 87 ? 12.692 1.018 -1.022 1.00 63.31 87 GLY A N 1
ATOM 617 C CA . GLY A 1 87 ? 11.895 1.482 0.120 1.00 63.31 87 GLY A CA 1
ATOM 618 C C . GLY A 1 87 ? 11.373 0.336 0.993 1.00 63.31 87 GLY A C 1
ATOM 619 O O . GLY A 1 87 ? 11.232 0.492 2.199 1.00 63.31 87 GLY A O 1
ATOM 620 N N . LEU A 1 88 ? 11.132 -0.834 0.395 1.00 66.44 88 LEU A N 1
ATOM 621 C CA . LEU A 1 88 ? 10.688 -2.039 1.102 1.00 66.44 88 LEU A CA 1
ATOM 622 C C . LEU A 1 88 ? 11.832 -2.792 1.782 1.00 66.44 88 LEU A C 1
ATOM 624 O O . LEU A 1 88 ? 11.606 -3.443 2.795 1.00 66.44 88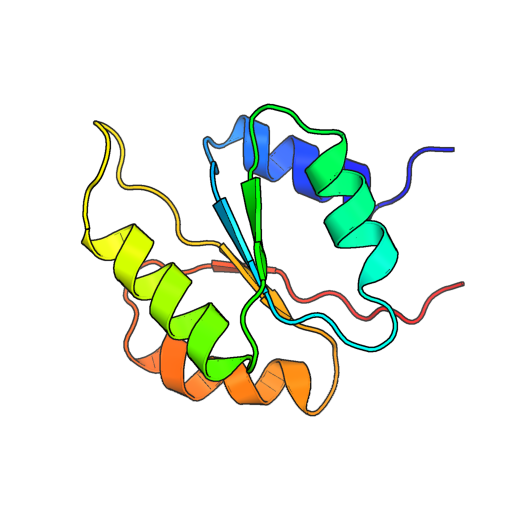 LEU A O 1
ATOM 628 N N . GLY A 1 89 ? 13.054 -2.707 1.248 1.00 60.50 89 GLY A N 1
ATOM 629 C CA . GLY A 1 89 ? 14.231 -3.371 1.814 1.00 60.50 89 GLY A CA 1
ATOM 630 C C . GLY A 1 89 ? 14.555 -2.939 3.248 1.00 60.50 89 GLY A C 1
ATOM 631 O O . GLY A 1 89 ? 15.197 -3.688 3.979 1.00 60.50 89 GLY A O 1
ATOM 632 N N . GLU A 1 90 ? 14.076 -1.768 3.671 1.00 60.91 90 GLU A N 1
ATOM 633 C CA . GLU A 1 90 ? 14.205 -1.286 5.049 1.00 60.91 90 GLU A CA 1
ATOM 634 C C . GLU A 1 90 ? 13.001 -1.638 5.939 1.00 60.91 90 GLU A C 1
ATOM 636 O O . GLU A 1 90 ? 13.053 -1.424 7.154 1.00 60.91 90 GLU A O 1
ATOM 641 N N . SER A 1 91 ? 11.923 -2.189 5.370 1.00 61.94 91 SER A N 1
ATOM 642 C CA . SER A 1 91 ? 10.640 -2.363 6.044 1.00 61.94 91 SER A CA 1
ATOM 643 C C . SER A 1 91 ? 10.455 -3.767 6.635 1.00 61.94 91 SER A C 1
ATOM 645 O O . SER A 1 91 ? 10.496 -4.757 5.907 1.00 61.94 91 SER A O 1
ATOM 647 N N . PRO A 1 92 ? 10.182 -3.888 7.946 1.00 55.75 92 PRO A N 1
ATOM 648 C CA . PRO A 1 92 ? 9.958 -5.182 8.586 1.00 55.75 92 PRO A CA 1
ATOM 649 C C . PRO A 1 92 ? 8.527 -5.733 8.423 1.00 55.75 92 PRO A C 1
ATOM 651 O O . PRO A 1 92 ? 8.287 -6.861 8.847 1.00 55.75 92 PRO A O 1
ATOM 654 N N . ALA A 1 93 ? 7.571 -4.971 7.863 1.00 56.81 93 ALA A N 1
ATOM 655 C CA . ALA A 1 93 ? 6.140 -5.320 7.912 1.00 56.81 93 ALA A CA 1
ATOM 656 C C . ALA A 1 93 ? 5.284 -4.896 6.695 1.00 56.81 93 ALA A C 1
ATOM 658 O O . ALA A 1 93 ? 4.056 -4.957 6.765 1.00 56.81 93 ALA A O 1
ATOM 659 N N . SER A 1 94 ? 5.879 -4.458 5.581 1.00 56.25 94 SER A N 1
ATOM 660 C CA . SER A 1 94 ? 5.109 -4.060 4.390 1.00 56.25 94 SER A CA 1
ATOM 661 C C . SER A 1 94 ? 4.882 -5.230 3.428 1.00 56.25 94 SER A C 1
ATOM 663 O O . SE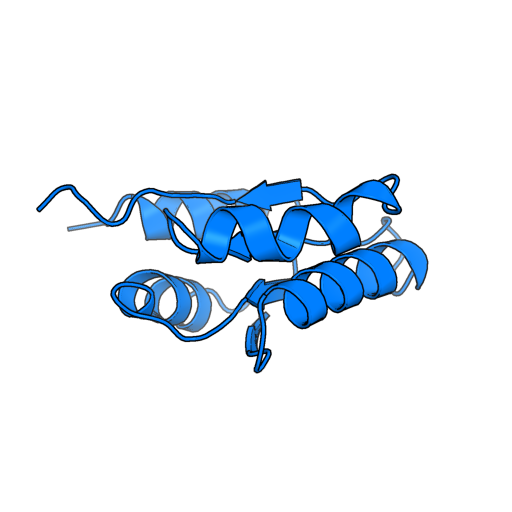R A 1 94 ? 5.772 -6.041 3.173 1.00 56.25 94 SER A O 1
ATOM 665 N N . THR A 1 95 ? 3.663 -5.332 2.890 1.00 57.88 95 THR A N 1
ATOM 666 C CA . THR A 1 95 ? 3.295 -6.356 1.897 1.00 57.88 95 THR A CA 1
ATOM 667 C C . THR A 1 95 ? 3.116 -5.713 0.525 1.00 57.88 95 THR A C 1
ATOM 669 O O . THR A 1 95 ? 2.448 -4.686 0.383 1.00 57.88 95 THR A O 1
ATOM 672 N N . VAL A 1 96 ? 3.700 -6.332 -0.503 1.00 59.56 96 VAL A N 1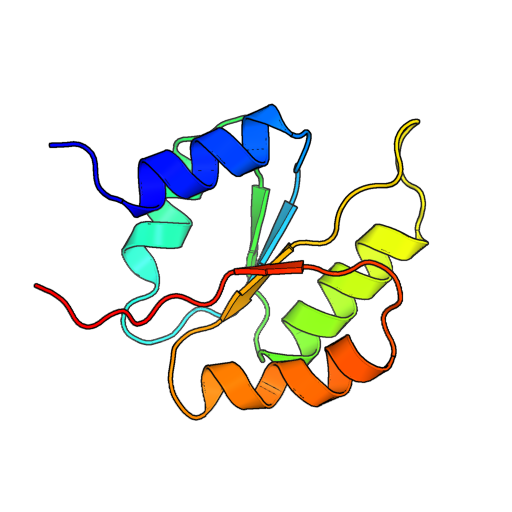
ATOM 673 C CA . VAL A 1 96 ? 3.568 -5.891 -1.898 1.00 59.56 96 VAL A CA 1
ATOM 674 C C . VAL A 1 96 ? 2.401 -6.603 -2.561 1.00 59.56 96 VAL A C 1
ATOM 676 O O . VAL A 1 96 ? 2.397 -7.828 -2.667 1.00 59.56 96 VAL A O 1
ATOM 679 N N . VAL A 1 97 ? 1.457 -5.834 -3.101 1.00 55.59 97 VAL A N 1
ATOM 680 C CA . VAL A 1 97 ? 0.461 -6.343 -4.049 1.00 55.59 97 VAL A CA 1
ATOM 681 C C . VAL A 1 97 ? 0.906 -5.936 -5.451 1.00 55.59 97 VAL A C 1
ATOM 683 O O . VAL A 1 97 ? 0.550 -4.878 -5.970 1.00 55.59 97 VAL A O 1
ATOM 686 N N . ALA A 1 98 ? 1.721 -6.786 -6.072 1.00 50.28 98 ALA A N 1
ATOM 687 C CA . ALA A 1 98 ? 2.071 -6.663 -7.481 1.00 50.28 98 ALA A CA 1
ATOM 688 C C . ALA A 1 98 ? 1.028 -7.418 -8.312 1.00 50.28 98 ALA A C 1
ATOM 690 O O . ALA A 1 98 ? 0.750 -8.587 -8.055 1.00 50.28 98 ALA A O 1
ATOM 691 N N . SER A 1 99 ? 0.459 -6.785 -9.336 1.00 44.28 99 SER A N 1
ATOM 692 C CA . SER A 1 99 ? -0.207 -7.553 -10.394 1.00 44.28 99 SER A CA 1
ATOM 693 C C . SER A 1 99 ? 0.206 -7.036 -11.764 1.00 44.28 99 SER A C 1
ATOM 695 O O . SER A 1 99 ? 0.264 -5.826 -12.007 1.00 44.28 99 SER A O 1
ATOM 697 N N . ALA A 1 100 ? 0.512 -7.992 -12.638 1.00 38.44 100 ALA A N 1
ATOM 698 C CA . ALA A 1 100 ? 0.688 -7.776 -14.056 1.00 38.44 100 ALA A CA 1
ATOM 699 C C . ALA A 1 100 ? -0.662 -7.350 -14.636 1.00 38.44 100 ALA A C 1
ATOM 701 O O . ALA A 1 100 ? -1.569 -8.166 -14.792 1.00 38.44 100 ALA A O 1
ATOM 702 N N . ALA A 1 101 ? -0.807 -6.067 -14.950 1.00 36.22 101 ALA A N 1
ATOM 703 C CA . ALA A 1 101 ? -1.901 -5.635 -15.798 1.00 36.22 101 ALA A CA 1
ATOM 704 C C . ALA A 1 101 ? -1.548 -6.024 -17.239 1.00 36.22 101 ALA A C 1
ATOM 706 O O . ALA A 1 101 ? -0.933 -5.260 -17.981 1.00 36.22 101 ALA A O 1
ATOM 707 N N . GLY A 1 102 ? -1.866 -7.273 -17.572 1.00 35.75 102 GLY A N 1
ATOM 708 C CA . GLY A 1 102 ? -1.558 -7.909 -18.843 1.00 35.75 102 GLY A CA 1
ATOM 709 C C . GLY A 1 102 ? -2.305 -9.225 -19.028 1.00 35.75 102 GLY A C 1
ATOM 710 O O . GLY A 1 102 ? -1.691 -10.194 -19.444 1.00 35.75 102 GLY A O 1
ATOM 711 N N . PHE A 1 103 ? -3.597 -9.262 -18.703 1.00 30.94 103 PHE A N 1
ATOM 712 C CA . PHE A 1 103 ? -4.552 -10.175 -19.332 1.00 30.94 103 PHE A CA 1
ATOM 713 C C . PHE A 1 103 ? -5.869 -9.417 -19.483 1.00 30.94 103 PHE A C 1
ATOM 715 O O . PHE A 1 103 ? -6.626 -9.262 -18.525 1.00 30.94 103 PHE A O 1
ATOM 722 N N . ALA A 1 104 ? -6.058 -8.871 -20.686 1.00 34.81 104 ALA A N 1
ATOM 723 C CA . ALA A 1 104 ? -7.387 -8.821 -21.278 1.00 34.81 104 ALA A CA 1
ATOM 724 C C . ALA A 1 104 ? -7.924 -10.253 -21.441 1.00 34.81 104 ALA A C 1
ATOM 726 O O . ALA A 1 104 ? -7.082 -11.173 -21.596 1.00 34.81 104 ALA A O 1
#

InterPro domains:
  IPR012001 Thiamine pyrophosphate enzyme, N-terminal TPP-binding domain [PF02776] (3-91)
  IPR029061 Thiamin diphosphate-binding fold [SSF52518] (2-90)
  IPR045229 Thiamine pyrophosphate enzyme [PTHR18968] (2-89)